Protein AF-A0A8T0B610-F1 (afdb_monomer_lite)

Organism: Silurus meridionalis (NCBI:txid175797)

Foldseek 3Di:
DQVLLCVVPVHGALQLVVLVVLVVVVVVVCVVVVVVVCVDCCNPPNDDDPVVVCCVPPVVVVVSCVSVVVCSVPPDHDDPVRSVVVVVVSVVVVVVVVVVVVVVVVVD

InterPro domains:
  IPR001171 Sterol biosynthesis ERG24/DHCR-like [PF01222] (1-106)

Secondary structure (DSSP, 8-state):
-HHHHHHHHSS--HHHHHHHHHHHHHHHHHHHTHHHHTTSHHHHTSPP-HHHHHIIIIIHHHHHTHHHHHHHHS-----HHHHHHHHHHHHHHHHHHHHHHHHHHHH-

Radius of gyration: 17.19 Å; chains: 1; bounding box: 43×24×45 Å

Structure (mmCIF, N/CA/C/O backbone):
data_AF-A0A8T0B610-F1
#
_entry.id   AF-A0A8T0B610-F1
#
loop_
_atom_site.group_PDB
_atom_site.id
_atom_site.type_symbol
_atom_site.label_atom_id
_atom_site.label_alt_id
_atom_site.label_comp_id
_atom_site.label_asym_id
_atom_site.label_entity_id
_atom_site.label_seq_id
_atom_site.pdbx_PDB_ins_code
_atom_site.Cartn_x
_atom_site.Cartn_y
_atom_site.Cartn_z
_atom_site.occupancy
_atom_site.B_iso_or_equiv
_atom_site.auth_seq_id
_atom_site.auth_comp_id
_atom_site.auth_asym_id
_atom_site.auth_atom_id
_atom_site.pdbx_PDB_model_num
ATOM 1 N N . MET A 1 1 ? 0.114 -9.815 -8.922 1.00 86.06 1 MET A N 1
ATOM 2 C CA . MET A 1 1 ? 0.696 -8.790 -9.821 1.00 86.06 1 MET A CA 1
ATOM 3 C C . MET A 1 1 ? 2.218 -8.860 -9.880 1.00 86.06 1 MET A C 1
ATOM 5 O O . MET A 1 1 ? 2.731 -8.993 -10.980 1.00 86.06 1 MET A O 1
ATOM 9 N N . LEU A 1 2 ? 2.934 -8.878 -8.747 1.00 87.06 2 LEU A N 1
ATOM 10 C CA . LEU A 1 2 ? 4.402 -9.016 -8.725 1.00 87.06 2 LEU A CA 1
ATOM 11 C C . LEU A 1 2 ? 4.905 -10.227 -9.528 1.00 87.06 2 LEU A C 1
ATOM 13 O O . LEU A 1 2 ? 5.706 -10.065 -10.439 1.00 87.06 2 LEU A O 1
ATOM 17 N N . LEU A 1 3 ? 4.372 -11.426 -9.264 1.00 88.56 3 LEU A N 1
ATOM 18 C CA . LEU A 1 3 ? 4.746 -12.635 -10.016 1.00 88.56 3 LEU A CA 1
ATOM 19 C C . LEU A 1 3 ? 4.509 -12.494 -11.526 1.00 88.56 3 LEU A C 1
ATOM 21 O O . LEU A 1 3 ? 5.300 -12.992 -12.319 1.00 88.56 3 LEU A O 1
ATOM 25 N N . LYS A 1 4 ? 3.450 -11.776 -11.923 1.00 87.75 4 LYS A N 1
ATOM 26 C CA . LYS A 1 4 ? 3.141 -11.552 -13.336 1.00 87.75 4 LYS A CA 1
ATOM 27 C C . LYS A 1 4 ? 4.162 -10.633 -14.002 1.00 87.75 4 LYS A C 1
ATOM 29 O O . LYS A 1 4 ? 4.525 -10.860 -15.149 1.00 87.75 4 LYS A O 1
ATOM 34 N N . GLU A 1 5 ? 4.640 -9.614 -13.293 1.00 87.06 5 GLU A N 1
ATOM 35 C CA . GLU A 1 5 ? 5.730 -8.771 -13.787 1.00 87.06 5 GLU A CA 1
ATOM 36 C C . GLU A 1 5 ? 7.025 -9.576 -13.957 1.00 87.06 5 GLU A C 1
ATOM 38 O O . GLU A 1 5 ? 7.677 -9.451 -14.991 1.00 87.06 5 GLU A O 1
ATOM 43 N N . VAL A 1 6 ? 7.354 -10.444 -12.993 1.00 89.38 6 VAL A N 1
ATOM 44 C CA . VAL A 1 6 ? 8.532 -11.324 -13.069 1.00 89.38 6 VAL A CA 1
ATOM 45 C C . VAL A 1 6 ? 8.439 -12.277 -14.259 1.00 89.38 6 VAL A C 1
ATOM 47 O O . VAL A 1 6 ? 9.412 -12.424 -14.987 1.00 89.38 6 VAL A O 1
ATOM 50 N N . GLU A 1 7 ? 7.275 -12.880 -14.504 1.00 89.56 7 GLU A N 1
ATOM 51 C CA . GLU A 1 7 ? 7.054 -13.747 -15.668 1.00 89.56 7 GLU A CA 1
ATOM 52 C C . GLU A 1 7 ? 7.281 -12.999 -16.995 1.00 89.56 7 GLU A C 1
ATOM 54 O O . GLU A 1 7 ? 7.891 -13.534 -17.915 1.00 89.56 7 GLU A O 1
ATOM 59 N N . LEU A 1 8 ? 6.823 -11.746 -17.092 1.00 88.44 8 LEU A N 1
ATOM 60 C CA . LEU A 1 8 ? 6.922 -10.948 -18.318 1.00 88.44 8 LEU A CA 1
ATOM 61 C C . LEU A 1 8 ? 8.313 -10.341 -18.551 1.00 88.44 8 LEU A C 1
ATOM 63 O O . LEU A 1 8 ? 8.658 -10.048 -19.694 1.00 88.44 8 LEU A O 1
ATOM 67 N N . ARG A 1 9 ? 9.080 -10.072 -17.488 1.00 84.56 9 ARG A N 1
ATOM 68 C CA . ARG A 1 9 ? 10.298 -9.238 -17.554 1.00 84.56 9 ARG A CA 1
ATOM 69 C C . ARG A 1 9 ? 11.541 -9.877 -16.938 1.00 84.56 9 ARG A C 1
ATOM 71 O O . ARG A 1 9 ? 12.613 -9.287 -16.996 1.00 84.56 9 ARG A O 1
ATOM 78 N N . GLY A 1 10 ? 11.422 -11.062 -16.346 1.00 85.50 10 GLY A N 1
ATOM 79 C CA . GLY A 1 10 ? 12.513 -11.802 -15.707 1.00 85.50 10 GLY A CA 1
ATOM 80 C C . GLY A 1 10 ? 12.902 -11.305 -14.309 1.00 85.50 10 GLY A C 1
ATOM 81 O O . GLY A 1 10 ? 13.475 -12.067 -13.536 1.00 85.50 10 GLY A O 1
ATOM 82 N N . SER A 1 11 ? 12.572 -10.063 -13.943 1.00 83.62 11 SER A N 1
ATOM 83 C CA . SER A 1 11 ? 12.818 -9.510 -12.606 1.00 83.62 11 SER A CA 1
ATOM 84 C C . SER A 1 11 ? 11.743 -8.490 -12.198 1.00 83.62 11 SER A C 1
ATOM 86 O O . SER A 1 11 ? 11.135 -7.856 -13.065 1.00 83.62 11 SER A O 1
ATOM 88 N N . PRO A 1 12 ? 11.463 -8.337 -10.887 1.00 84.44 12 PRO A N 1
ATOM 89 C CA . PRO A 1 12 ? 10.503 -7.348 -10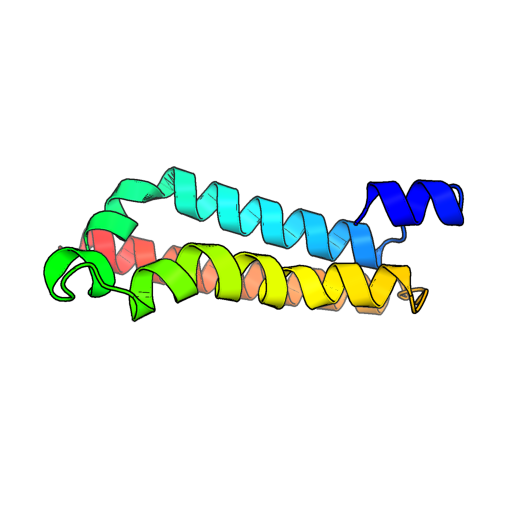.408 1.00 84.44 12 PRO A CA 1
ATOM 90 C C . PRO A 1 12 ? 11.116 -5.943 -10.433 1.00 84.44 12 PRO A C 1
ATOM 92 O O . PRO A 1 12 ? 12.289 -5.759 -10.094 1.00 84.44 12 PRO A O 1
ATOM 95 N N . SER A 1 13 ? 10.321 -4.931 -10.787 1.00 88.44 13 SER A N 1
ATOM 96 C CA . SER A 1 13 ? 10.786 -3.542 -10.736 1.00 88.44 13 SER A CA 1
ATOM 97 C C . SER A 1 13 ? 10.867 -3.030 -9.293 1.00 88.44 13 SER A C 1
ATOM 99 O O . SER A 1 13 ? 10.102 -3.442 -8.418 1.00 88.44 13 SER A O 1
ATOM 101 N N . VAL A 1 14 ? 11.766 -2.071 -9.035 1.00 88.38 14 VAL A N 1
ATOM 102 C CA . VAL A 1 14 ? 11.874 -1.405 -7.719 1.00 88.38 14 VAL A CA 1
ATOM 103 C C . VAL A 1 14 ? 10.532 -0.784 -7.312 1.00 88.38 14 VAL A C 1
ATOM 105 O O . VAL A 1 14 ? 10.123 -0.891 -6.161 1.00 88.38 14 VAL A 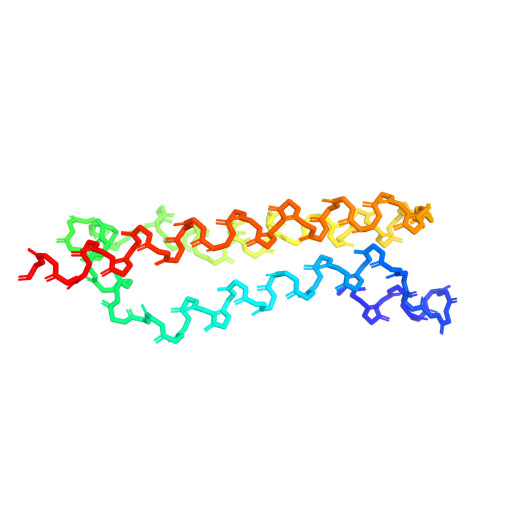O 1
ATOM 108 N N . SER A 1 15 ? 9.807 -0.204 -8.272 1.00 89.50 15 SER A N 1
ATOM 109 C CA . SER A 1 15 ? 8.462 0.351 -8.084 1.00 89.50 15 SER A CA 1
ATOM 110 C C . SER A 1 15 ? 7.472 -0.696 -7.571 1.00 89.50 15 SER A C 1
ATOM 112 O O . SER A 1 15 ? 6.744 -0.442 -6.613 1.00 89.50 15 SER A O 1
ATOM 114 N N . MET A 1 16 ? 7.467 -1.888 -8.175 1.00 91.00 16 MET A N 1
ATOM 115 C CA . MET A 1 16 ? 6.597 -2.988 -7.762 1.00 91.00 16 MET A CA 1
ATOM 116 C C . MET A 1 16 ? 6.947 -3.484 -6.363 1.00 91.00 16 MET A C 1
ATOM 118 O O . MET A 1 16 ? 6.047 -3.713 -5.555 1.00 91.00 16 MET A O 1
ATOM 122 N N . LEU A 1 17 ? 8.240 -3.619 -6.058 1.00 91.00 17 LEU A N 1
ATOM 123 C CA . LEU A 1 17 ? 8.693 -4.026 -4.730 1.00 91.00 17 LEU A CA 1
ATOM 124 C C . LEU A 1 17 ? 8.242 -3.031 -3.658 1.00 91.00 17 LEU A C 1
ATOM 126 O O . LEU A 1 17 ? 7.704 -3.461 -2.644 1.00 91.00 17 LEU A O 1
ATOM 130 N N . LEU A 1 18 ? 8.379 -1.724 -3.902 1.00 91.38 18 LEU A N 1
ATOM 131 C CA . LEU A 1 18 ? 7.929 -0.690 -2.965 1.00 91.38 18 LEU A CA 1
ATOM 132 C C . LEU A 1 18 ? 6.415 -0.747 -2.724 1.00 91.38 18 LEU A C 1
ATOM 134 O O . LEU A 1 18 ? 5.989 -0.761 -1.573 1.00 91.38 18 LEU A O 1
ATOM 138 N N . VAL A 1 19 ? 5.601 -0.838 -3.784 1.00 92.38 19 VAL A N 1
ATOM 139 C CA . VAL A 1 19 ? 4.134 -0.918 -3.649 1.00 92.38 19 VAL A CA 1
ATOM 140 C C . VAL A 1 19 ? 3.723 -2.137 -2.823 1.00 92.38 19 VAL A C 1
ATOM 142 O O . VAL A 1 19 ? 2.971 -1.994 -1.862 1.00 92.38 19 VAL A O 1
ATOM 145 N N . ASN A 1 20 ? 4.246 -3.323 -3.153 1.00 92.31 20 ASN A N 1
ATOM 146 C CA . ASN A 1 20 ? 3.891 -4.549 -2.433 1.00 92.31 20 ASN A CA 1
ATOM 147 C C . ASN A 1 20 ? 4.409 -4.519 -0.987 1.00 92.31 20 ASN A C 1
ATOM 149 O O . ASN A 1 20 ? 3.696 -4.948 -0.086 1.00 92.31 20 ASN A O 1
ATOM 153 N N . ALA A 1 21 ? 5.612 -3.985 -0.744 1.00 93.19 21 ALA A N 1
ATOM 154 C CA . ALA A 1 21 ? 6.174 -3.876 0.599 1.00 93.19 21 ALA A CA 1
ATOM 155 C C . ALA A 1 21 ? 5.361 -2.928 1.492 1.00 93.19 21 ALA A C 1
ATOM 157 O O . ALA A 1 21 ? 5.051 -3.287 2.625 1.00 93.19 21 ALA A O 1
ATOM 158 N N . PHE A 1 22 ? 4.966 -1.752 0.992 1.00 93.75 22 PHE A N 1
ATOM 159 C CA . PHE A 1 22 ? 4.151 -0.812 1.769 1.00 93.75 22 PHE A CA 1
ATOM 160 C C . PHE A 1 22 ? 2.748 -1.346 2.040 1.00 93.75 22 PHE A C 1
ATOM 162 O O . PHE A 1 22 ? 2.246 -1.196 3.150 1.00 93.75 22 PHE A O 1
ATOM 169 N N . GLN A 1 23 ? 2.125 -2.002 1.057 1.00 93.12 23 GLN A N 1
ATOM 170 C CA . GLN A 1 23 ? 0.820 -2.636 1.248 1.00 93.12 23 GLN A CA 1
ATOM 171 C C . GLN A 1 23 ? 0.898 -3.781 2.263 1.00 93.12 23 GLN A C 1
ATOM 173 O O . GLN A 1 23 ? 0.040 -3.876 3.135 1.00 93.12 23 GLN A O 1
ATOM 178 N N . LEU A 1 24 ? 1.947 -4.608 2.207 1.00 92.88 24 LEU A N 1
ATOM 179 C CA . LEU A 1 24 ? 2.154 -5.688 3.170 1.00 92.88 24 LEU A CA 1
ATOM 180 C C . LEU A 1 24 ? 2.410 -5.149 4.579 1.00 92.88 24 LEU A C 1
ATOM 182 O O . LEU A 1 24 ? 1.837 -5.670 5.533 1.00 92.88 24 LEU A O 1
ATOM 186 N N . LEU A 1 25 ? 3.221 -4.097 4.713 1.00 92.19 25 LEU A N 1
ATOM 187 C CA . LEU A 1 25 ? 3.455 -3.429 5.993 1.00 92.19 25 LEU A CA 1
ATOM 188 C C . LEU A 1 25 ? 2.148 -2.879 6.568 1.00 92.19 25 LEU A C 1
ATOM 190 O O . LEU A 1 25 ? 1.866 -3.100 7.740 1.00 92.19 25 LEU A O 1
ATOM 194 N N . TYR A 1 26 ? 1.331 -2.229 5.738 1.00 88.69 26 TYR A N 1
ATOM 195 C CA . TYR A 1 26 ? 0.041 -1.685 6.151 1.00 88.69 26 TYR A CA 1
ATOM 196 C C . TYR A 1 26 ? -0.933 -2.776 6.618 1.00 88.69 26 TYR A C 1
ATOM 198 O O . TYR A 1 26 ? -1.514 -2.661 7.692 1.00 88.69 26 TYR A O 1
ATOM 206 N N . VAL A 1 27 ? -1.072 -3.867 5.856 1.00 91.38 27 VAL A N 1
ATOM 207 C CA . VAL A 1 27 ? -1.930 -5.004 6.237 1.00 91.38 27 VAL A CA 1
ATOM 208 C C . VAL A 1 27 ? -1.417 -5.678 7.510 1.00 91.38 27 VAL A C 1
ATOM 210 O O . VAL A 1 27 ? -2.204 -6.010 8.389 1.00 91.38 27 VAL A O 1
ATOM 213 N N . THR A 1 28 ? -0.100 -5.848 7.640 1.00 91.44 28 THR A N 1
ATOM 214 C CA . THR A 1 28 ? 0.503 -6.449 8.838 1.00 91.44 28 THR A CA 1
ATOM 215 C C . THR A 1 28 ? 0.269 -5.574 10.069 1.00 91.44 28 THR A C 1
ATOM 217 O O . THR A 1 28 ? -0.092 -6.103 11.115 1.00 91.44 28 THR A O 1
ATOM 220 N N . ASP A 1 29 ? 0.420 -4.249 9.957 1.00 89.06 29 ASP A N 1
ATOM 221 C CA . ASP A 1 29 ? 0.123 -3.324 11.058 1.00 89.06 29 ASP A CA 1
ATOM 222 C C . ASP A 1 29 ? -1.365 -3.348 11.433 1.00 89.06 29 ASP A C 1
ATOM 224 O O . ASP A 1 29 ? -1.694 -3.364 12.619 1.00 89.06 29 ASP A O 1
ATOM 228 N N . ALA A 1 30 ? -2.262 -3.414 10.445 1.00 86.50 30 ALA A N 1
ATOM 229 C CA . ALA A 1 30 ? -3.697 -3.527 10.687 1.00 86.50 30 ALA A CA 1
ATOM 230 C C . ALA A 1 30 ? -4.047 -4.814 11.453 1.00 86.50 30 ALA A C 1
ATOM 232 O O . ALA A 1 30 ? -4.774 -4.749 12.439 1.00 86.50 30 ALA A O 1
ATOM 233 N N . LEU A 1 31 ? -3.475 -5.959 11.062 1.00 88.25 31 LEU A N 1
ATOM 234 C CA . LEU A 1 31 ? -3.680 -7.238 11.754 1.00 88.25 31 LEU A CA 1
ATOM 235 C C . LEU A 1 31 ? -3.054 -7.256 13.152 1.00 88.25 31 LEU A C 1
ATOM 237 O O . LEU A 1 31 ? -3.644 -7.782 14.087 1.00 88.25 31 LEU A O 1
ATOM 241 N N . TRP A 1 32 ? -1.881 -6.645 13.331 1.00 87.81 32 TRP A N 1
ATOM 242 C CA . TRP A 1 32 ? -1.260 -6.531 14.655 1.00 87.81 32 TRP A CA 1
ATOM 243 C C . TRP A 1 32 ? -2.111 -5.700 15.626 1.00 87.81 32 TRP A C 1
ATOM 245 O O . TRP A 1 32 ? -1.987 -5.828 16.839 1.00 87.81 32 TRP A O 1
ATOM 255 N N . ASN A 1 33 ? -2.976 -4.837 15.093 1.00 85.38 33 ASN A N 1
ATOM 256 C CA . ASN A 1 33 ? -3.826 -3.929 15.856 1.00 85.38 33 ASN A CA 1
ATOM 257 C C . ASN A 1 33 ? -5.298 -4.156 15.560 1.00 85.38 33 ASN A C 1
ATOM 259 O O . ASN A 1 33 ? -6.089 -3.213 15.549 1.00 85.38 33 ASN A O 1
ATOM 263 N N . GLU A 1 34 ? -5.648 -5.420 15.341 1.00 84.69 34 GLU A N 1
ATOM 264 C CA . GLU A 1 34 ? -7.004 -5.858 15.043 1.00 84.69 34 GLU A CA 1
ATOM 265 C C . GLU A 1 34 ? -8.003 -5.393 16.113 1.00 84.69 34 GLU A C 1
ATOM 267 O O . GLU A 1 34 ? -9.110 -4.976 15.784 1.00 84.69 34 GLU A O 1
ATOM 272 N N . GLU A 1 35 ? -7.593 -5.334 17.384 1.00 80.69 35 GLU A N 1
ATOM 273 C CA . GLU A 1 35 ? -8.427 -4.812 18.476 1.00 80.69 35 GLU A CA 1
ATOM 274 C C . GLU A 1 35 ? -8.908 -3.375 18.224 1.00 80.69 35 GLU A C 1
ATOM 276 O O . GLU A 1 35 ? -10.045 -3.032 18.541 1.00 80.69 35 GLU A O 1
ATOM 281 N N . ALA A 1 36 ? -8.079 -2.534 17.597 1.00 78.00 36 ALA A N 1
ATOM 282 C CA . ALA A 1 36 ? -8.475 -1.174 17.247 1.00 78.00 36 ALA A CA 1
ATOM 283 C C . ALA A 1 36 ? -9.514 -1.155 16.112 1.00 78.00 36 ALA A C 1
ATOM 285 O O . ALA A 1 36 ? -10.346 -0.247 16.071 1.00 78.00 36 ALA A O 1
ATOM 286 N N . VAL A 1 37 ? -9.507 -2.156 15.224 1.00 78.00 37 VAL A N 1
ATOM 287 C CA . VAL A 1 37 ? -10.509 -2.300 14.156 1.00 78.00 37 VAL A CA 1
ATOM 288 C C . VAL A 1 37 ? -11.889 -2.574 14.748 1.00 78.00 37 VAL A C 1
ATOM 290 O O . VAL A 1 37 ? -12.859 -2.004 14.279 1.00 78.00 37 VAL A O 1
ATOM 293 N N . LEU A 1 38 ? -11.992 -3.337 15.840 1.00 76.88 38 LEU A N 1
ATOM 294 C CA . LEU A 1 38 ? -13.275 -3.613 16.508 1.00 76.88 38 LEU A CA 1
ATOM 295 C C . LEU A 1 38 ? -13.959 -2.361 17.082 1.00 76.88 38 LEU A C 1
ATOM 297 O O . LEU A 1 38 ? -15.158 -2.382 17.349 1.00 76.88 38 LEU A O 1
ATOM 301 N N . SER A 1 39 ? -13.208 -1.271 17.259 1.00 76.44 39 SER A N 1
ATOM 302 C CA . SER A 1 39 ? -13.729 0.020 17.722 1.00 76.44 39 SER A CA 1
ATOM 303 C C . SER A 1 39 ? -14.158 0.966 16.592 1.00 76.44 39 SER A C 1
ATOM 305 O O . SER A 1 39 ? -14.530 2.111 16.860 1.00 76.44 39 SER A O 1
ATOM 307 N N . THR A 1 40 ? -14.078 0.539 15.327 1.00 79.88 40 THR A N 1
ATOM 308 C CA . THR A 1 40 ? -14.447 1.391 14.190 1.00 79.88 40 THR A CA 1
ATOM 309 C C . THR A 1 40 ? -15.957 1.585 14.093 1.00 79.88 40 THR A C 1
ATOM 311 O O . THR A 1 40 ? -16.755 0.756 14.536 1.00 79.88 40 THR A O 1
ATOM 314 N N . MET A 1 41 ? -16.351 2.710 13.487 1.00 78.44 41 MET A N 1
ATOM 315 C CA . MET A 1 41 ? -17.756 3.050 13.241 1.00 78.44 41 MET A CA 1
ATOM 316 C C . MET A 1 41 ? -18.483 1.917 12.499 1.00 78.44 41 MET A C 1
ATOM 318 O O . MET A 1 41 ? -19.592 1.554 12.886 1.00 78.44 41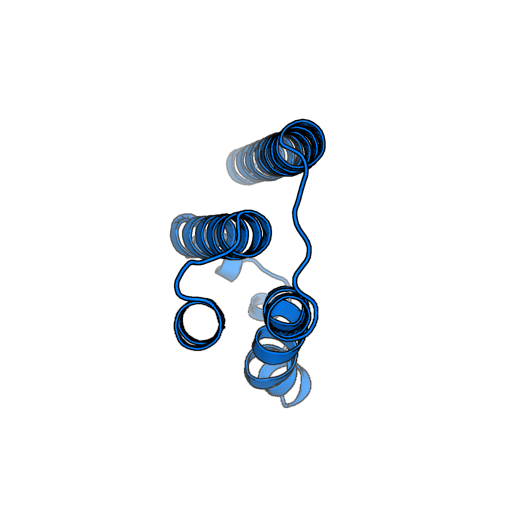 MET A O 1
ATOM 322 N N . ASP A 1 42 ? -17.798 1.310 11.529 1.00 77.25 42 ASP A N 1
ATOM 323 C CA . ASP A 1 42 ? -18.290 0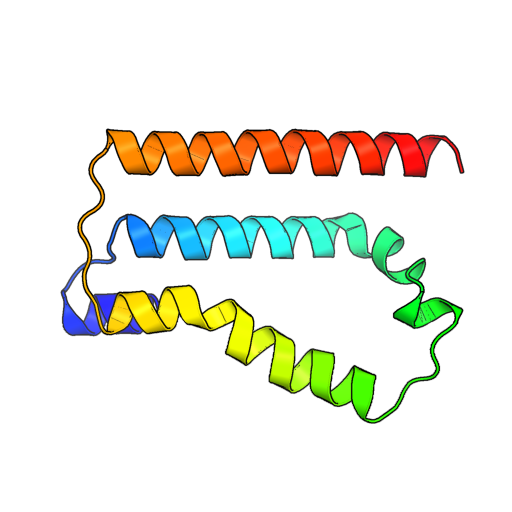.222 10.684 1.00 77.25 42 ASP A CA 1
ATOM 324 C C . ASP A 1 42 ? -18.743 -1.013 11.486 1.00 77.25 42 ASP A C 1
ATOM 326 O O . ASP A 1 42 ? -19.624 -1.743 11.044 1.00 77.25 42 ASP A O 1
ATOM 330 N N . ILE A 1 43 ? -18.149 -1.260 12.662 1.00 76.44 43 ILE A N 1
ATOM 331 C CA . ILE A 1 43 ? -18.481 -2.405 13.528 1.00 76.44 43 ILE A CA 1
ATOM 332 C C . ILE A 1 43 ? -19.436 -2.000 14.655 1.00 76.44 43 ILE A C 1
ATOM 334 O O . ILE A 1 43 ? -20.332 -2.761 15.019 1.00 76.44 43 ILE A O 1
ATOM 338 N N . VAL A 1 44 ? -19.242 -0.814 15.236 1.00 79.69 44 VAL A N 1
ATOM 339 C CA . VAL A 1 44 ? -19.974 -0.384 16.439 1.00 79.69 44 VAL A CA 1
ATOM 340 C C . VAL A 1 44 ? -21.341 0.221 16.106 1.00 79.69 44 VAL A C 1
ATOM 342 O O . VAL A 1 44 ? -22.281 0.096 16.896 1.00 79.69 44 VAL A O 1
ATOM 345 N N . HIS A 1 45 ? -21.466 0.893 14.963 1.00 77.19 45 HIS A N 1
ATOM 346 C CA . HIS A 1 45 ? -22.649 1.684 14.616 1.00 77.19 45 HIS A CA 1
ATOM 347 C C . HIS A 1 45 ? -23.295 1.270 13.298 1.00 77.19 45 HIS A C 1
ATOM 349 O O . HIS A 1 45 ? -24.527 1.299 13.209 1.00 77.19 45 HIS A O 1
ATOM 355 N N . ASP A 1 46 ? -22.505 0.857 12.308 1.00 76.31 46 ASP A N 1
ATOM 356 C CA . ASP A 1 46 ? -23.050 0.486 11.008 1.00 76.31 46 ASP A CA 1
ATOM 357 C C . ASP A 1 46 ? -23.497 -0.982 11.009 1.00 76.31 46 ASP A C 1
ATOM 359 O O . ASP A 1 46 ? -22.759 -1.910 11.331 1.00 76.31 46 ASP A O 1
ATOM 363 N N . GLY A 1 47 ? -24.762 -1.216 10.662 1.00 77.19 47 GLY A N 1
ATOM 364 C CA . GLY A 1 47 ? -25.268 -2.572 10.472 1.00 77.19 47 GLY A CA 1
ATOM 365 C C . GLY A 1 47 ? -24.663 -3.211 9.220 1.00 77.19 47 GLY A C 1
ATOM 366 O O . GLY A 1 47 ? -24.569 -2.569 8.172 1.00 77.19 47 GLY A O 1
ATOM 367 N N . PHE A 1 48 ? -24.318 -4.501 9.292 1.00 82.00 48 PHE A N 1
ATOM 368 C CA . PHE A 1 48 ? -23.817 -5.229 8.126 1.00 82.00 48 PHE A CA 1
ATOM 369 C C . PHE A 1 48 ? -24.859 -5.258 6.997 1.00 82.00 48 PHE A C 1
ATOM 371 O O . PHE A 1 48 ? -26.008 -5.663 7.190 1.00 82.00 48 PHE A O 1
ATOM 378 N N . GLY A 1 49 ? -24.450 -4.850 5.798 1.00 86.81 49 GLY A N 1
ATOM 379 C CA . GLY A 1 49 ? -25.322 -4.759 4.633 1.00 86.81 49 GLY A CA 1
ATOM 380 C C . GLY A 1 49 ? -24.542 -4.799 3.324 1.00 86.81 49 GLY A C 1
ATOM 381 O O . GLY A 1 49 ? -23.322 -4.950 3.309 1.00 86.81 49 GLY A O 1
ATOM 382 N N . PHE A 1 50 ? -25.249 -4.644 2.203 1.00 87.75 50 PHE A N 1
ATOM 383 C CA . PHE A 1 50 ? -24.646 -4.743 0.869 1.00 87.75 50 PHE A CA 1
ATOM 384 C C . PHE A 1 50 ? -23.509 -3.736 0.642 1.00 87.75 50 PHE A C 1
ATOM 386 O O . PHE A 1 50 ? -22.525 -4.075 -0.004 1.00 87.75 50 PHE A O 1
ATOM 393 N N . MET A 1 51 ? -23.621 -2.522 1.192 1.00 89.88 51 MET A N 1
ATOM 394 C CA . MET A 1 51 ? -22.586 -1.495 1.060 1.00 89.88 51 MET A CA 1
ATOM 395 C C . MET A 1 51 ? -21.260 -1.934 1.692 1.00 89.88 51 MET A C 1
ATOM 397 O O . MET A 1 51 ? -20.238 -1.881 1.013 1.00 89.88 51 MET A O 1
ATOM 401 N N . LEU A 1 52 ? -21.286 -2.410 2.943 1.00 87.00 52 LEU A N 1
ATOM 402 C CA . LEU A 1 52 ? -20.087 -2.903 3.629 1.00 87.00 52 LEU A CA 1
ATOM 403 C C . LEU A 1 52 ? -19.550 -4.167 2.947 1.00 87.00 52 LEU A C 1
ATOM 405 O O . LEU A 1 52 ? -18.388 -4.210 2.565 1.00 87.00 52 LEU A O 1
ATOM 409 N N . ALA A 1 53 ? -20.419 -5.136 2.639 1.00 89.44 53 ALA A N 1
ATOM 410 C CA . ALA A 1 53 ? -20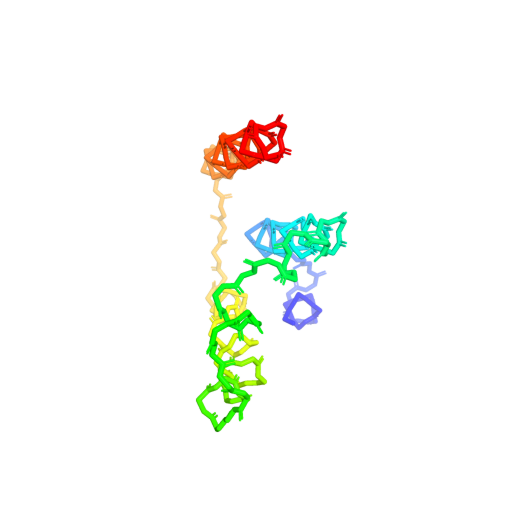.009 -6.367 1.960 1.00 89.44 53 ALA A CA 1
ATOM 411 C C . ALA A 1 53 ? -19.352 -6.113 0.587 1.00 89.44 53 ALA A C 1
ATOM 413 O O . ALA A 1 53 ? -18.358 -6.749 0.238 1.00 89.44 53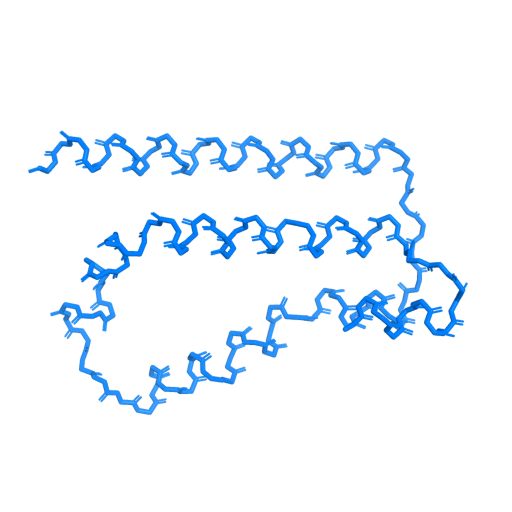 ALA A O 1
ATOM 414 N N . PHE A 1 54 ? -19.894 -5.186 -0.210 1.00 92.12 54 PHE A N 1
ATOM 415 C CA . PHE A 1 54 ? -19.307 -4.800 -1.493 1.00 92.12 54 PHE A CA 1
ATOM 416 C C . PHE A 1 54 ? -18.009 -4.006 -1.309 1.00 92.12 54 PHE A C 1
ATOM 418 O O . PHE A 1 54 ? -17.047 -4.224 -2.050 1.00 92.12 54 PHE A O 1
ATOM 425 N N . GLY A 1 55 ? -17.978 -3.109 -0.320 1.00 90.88 55 GLY A N 1
ATOM 426 C CA . GLY A 1 55 ? -16.789 -2.365 0.083 1.00 90.88 55 GLY A CA 1
ATOM 427 C C . GLY A 1 55 ? -15.614 -3.301 0.364 1.00 90.88 55 GLY A C 1
ATOM 428 O O . GLY A 1 55 ? -14.573 -3.213 -0.289 1.00 90.88 55 GLY A O 1
ATOM 429 N N . ASP A 1 56 ? -15.831 -4.265 1.251 1.00 87.88 56 ASP A N 1
ATOM 430 C CA . ASP A 1 56 ? -14.794 -5.177 1.727 1.00 87.88 56 ASP A CA 1
ATOM 431 C C . ASP A 1 56 ? -14.335 -6.162 0.645 1.00 87.88 56 ASP A C 1
ATOM 433 O O . ASP A 1 56 ? -13.136 -6.369 0.447 1.00 87.88 56 ASP A O 1
ATOM 437 N N . LEU A 1 57 ? -15.277 -6.772 -0.084 1.00 90.00 57 LEU A N 1
ATOM 438 C CA . LEU A 1 57 ? -14.969 -7.885 -0.991 1.00 90.00 57 LEU A CA 1
ATOM 439 C C . LEU A 1 57 ? -14.609 -7.454 -2.414 1.00 90.00 57 LEU A C 1
ATOM 441 O O . LEU A 1 57 ? -13.919 -8.192 -3.118 1.00 90.00 57 LEU A O 1
ATOM 445 N N . VAL A 1 58 ? -15.099 -6.300 -2.871 1.00 91.00 58 VAL A N 1
ATOM 446 C CA . VAL A 1 58 ? -14.942 -5.865 -4.267 1.00 91.00 58 VAL A CA 1
ATOM 447 C C . VAL A 1 58 ? -14.218 -4.534 -4.347 1.00 91.00 58 VAL A C 1
ATOM 449 O O . VAL A 1 58 ? -13.268 -4.390 -5.109 1.00 91.00 58 VAL A O 1
ATOM 452 N N . TRP A 1 59 ? -14.621 -3.538 -3.570 1.00 90.81 59 TRP A N 1
ATOM 453 C CA . TRP A 1 59 ? -14.002 -2.228 -3.708 1.00 90.81 59 TRP A CA 1
ATOM 454 C C . TRP A 1 59 ? -12.535 -2.249 -3.267 1.00 90.81 59 TRP A C 1
ATOM 456 O O . TRP A 1 59 ? -11.654 -1.925 -4.066 1.00 90.81 59 TRP A O 1
ATOM 466 N N . VAL A 1 60 ? -12.250 -2.683 -2.038 1.00 91.00 60 VAL A N 1
ATOM 467 C CA . VAL A 1 60 ? -10.893 -2.679 -1.470 1.00 91.00 60 VAL A CA 1
ATOM 468 C C . VAL A 1 60 ? -9.898 -3.488 -2.317 1.00 91.00 60 VAL A C 1
ATOM 470 O O . VAL A 1 60 ? -8.926 -2.897 -2.797 1.00 91.00 60 VAL A O 1
ATOM 473 N N . PRO A 1 61 ? -10.101 -4.792 -2.597 1.00 88.62 61 PRO A N 1
ATOM 474 C CA . PRO A 1 61 ? -9.084 -5.586 -3.286 1.00 88.62 61 PRO A CA 1
ATOM 475 C C . PRO A 1 61 ? -8.841 -5.142 -4.734 1.00 88.62 61 PRO A C 1
ATOM 477 O O . PRO A 1 61 ? -7.703 -5.192 -5.208 1.00 88.62 61 PRO A O 1
ATOM 480 N N . PHE A 1 62 ? -9.870 -4.681 -5.451 1.00 89.44 62 PHE A N 1
ATOM 481 C CA . PHE A 1 62 ? -9.729 -4.330 -6.867 1.00 89.44 62 PHE A CA 1
ATOM 482 C C . PHE A 1 62 ? -9.256 -2.893 -7.085 1.00 89.44 62 PHE A C 1
ATOM 484 O O . PHE A 1 62 ? -8.545 -2.641 -8.055 1.00 89.44 62 PHE A O 1
ATOM 491 N N . THR A 1 63 ? -9.580 -1.958 -6.188 1.00 92.00 63 THR A N 1
ATOM 492 C CA . THR A 1 63 ? -9.089 -0.576 -6.305 1.00 92.00 63 THR A CA 1
ATOM 493 C C . THR A 1 63 ? -7.687 -0.420 -5.721 1.00 92.00 63 THR A C 1
ATOM 495 O O . THR A 1 63 ? -6.841 0.234 -6.330 1.00 92.00 63 THR A O 1
ATOM 498 N N . TYR A 1 64 ? -7.378 -1.074 -4.595 1.00 89.62 64 TYR A N 1
ATOM 499 C CA . TYR A 1 64 ? -6.069 -0.927 -3.942 1.00 89.62 64 TYR A CA 1
ATOM 500 C C . TYR A 1 64 ? -4.970 -1.735 -4.644 1.00 89.62 64 TYR A C 1
ATOM 502 O O . TYR A 1 64 ? -3.788 -1.533 -4.382 1.00 89.62 64 TYR A O 1
ATOM 510 N N . SER A 1 65 ? -5.324 -2.635 -5.564 1.00 90.06 65 SER A N 1
ATOM 511 C CA . SER A 1 65 ? -4.360 -3.335 -6.420 1.00 90.06 65 SER A CA 1
ATOM 512 C C . SER A 1 65 ? -4.068 -2.608 -7.740 1.00 90.06 65 SER A C 1
ATOM 514 O O . SER A 1 65 ? -3.194 -3.053 -8.494 1.00 90.06 65 SER A O 1
ATOM 516 N N . LEU A 1 66 ? -4.728 -1.474 -8.021 1.00 91.19 66 LEU A N 1
ATOM 517 C CA . LEU A 1 66 ? -4.579 -0.740 -9.283 1.00 91.19 66 LEU A CA 1
ATOM 518 C C . LEU A 1 66 ? -3.149 -0.267 -9.535 1.00 91.19 66 LEU A C 1
ATOM 520 O O . LEU A 1 66 ? -2.691 -0.330 -10.670 1.00 91.19 66 LEU A O 1
ATOM 524 N N . GLN A 1 67 ? -2.416 0.166 -8.508 1.00 90.25 67 GLN A N 1
ATOM 525 C CA . GLN A 1 67 ? -1.033 0.631 -8.659 1.00 90.25 67 GLN A CA 1
ATOM 526 C C . GLN A 1 67 ? -0.140 -0.510 -9.161 1.00 90.25 67 GLN A C 1
ATOM 528 O O . GLN A 1 67 ? 0.631 -0.338 -10.105 1.00 90.25 67 GLN A O 1
ATOM 533 N N . ALA A 1 68 ? -0.293 -1.704 -8.581 1.00 88.94 68 ALA A N 1
ATOM 534 C CA . ALA A 1 68 ? 0.429 -2.892 -9.017 1.00 88.94 68 ALA A CA 1
ATOM 535 C C . ALA A 1 68 ? -0.019 -3.338 -10.420 1.00 88.94 68 ALA A C 1
ATOM 537 O O . ALA A 1 68 ? 0.820 -3.665 -11.255 1.00 88.94 68 ALA A O 1
ATOM 538 N N . ALA A 1 69 ? -1.322 -3.308 -10.719 1.00 89.69 69 ALA A N 1
ATOM 539 C CA . ALA A 1 69 ? -1.845 -3.631 -12.050 1.00 89.69 69 ALA A CA 1
ATOM 540 C C . ALA A 1 69 ? -1.322 -2.667 -13.134 1.00 89.69 69 ALA A C 1
ATOM 542 O O . ALA A 1 69 ? -0.925 -3.088 -14.224 1.00 89.69 69 ALA A O 1
ATOM 543 N N . PHE A 1 70 ? -1.267 -1.374 -12.814 1.00 90.12 70 PHE A N 1
ATOM 544 C CA . PHE A 1 70 ? -0.753 -0.335 -13.694 1.00 90.12 70 PHE A CA 1
ATOM 545 C C . PHE A 1 70 ? 0.729 -0.553 -14.002 1.00 90.12 70 PHE A C 1
ATOM 547 O O . PHE A 1 70 ? 1.103 -0.530 -15.173 1.00 90.12 70 PHE A O 1
ATOM 554 N N . LEU A 1 71 ? 1.549 -0.852 -12.988 1.00 88.62 71 LEU A N 1
ATOM 555 C CA . LEU A 1 71 ? 2.982 -1.128 -13.149 1.00 88.62 71 LEU A CA 1
ATOM 556 C C . LEU A 1 71 ? 3.265 -2.390 -13.979 1.00 88.62 71 LEU A C 1
ATOM 558 O O . LEU A 1 71 ? 4.252 -2.437 -14.713 1.00 88.62 71 LEU A O 1
ATOM 562 N N . VAL A 1 72 ? 2.386 -3.401 -13.935 1.00 87.88 72 VAL A N 1
ATOM 563 C CA . VAL A 1 72 ? 2.500 -4.560 -14.839 1.00 87.88 72 VAL A CA 1
ATOM 564 C C . VAL A 1 72 ? 2.385 -4.114 -16.300 1.00 87.88 72 VAL A C 1
ATOM 566 O O . VAL A 1 72 ? 3.163 -4.581 -17.129 1.00 87.88 72 VAL A O 1
ATOM 569 N N . SER A 1 73 ? 1.484 -3.187 -16.623 1.00 86.38 73 SER A N 1
ATOM 570 C CA . SER A 1 73 ? 1.265 -2.729 -18.006 1.00 86.38 73 SER A CA 1
ATOM 571 C C . SER A 1 73 ? 2.227 -1.614 -18.437 1.00 86.38 73 SER A C 1
ATOM 573 O O . SER A 1 73 ? 2.627 -1.566 -19.596 1.00 86.38 73 SER A O 1
ATOM 575 N N . HIS A 1 74 ? 2.645 -0.758 -17.503 1.00 86.31 74 HIS A N 1
ATOM 576 C CA . HIS A 1 74 ? 3.490 0.412 -17.741 1.00 86.31 74 HIS A CA 1
ATOM 577 C C . HIS A 1 74 ? 4.796 0.290 -16.945 1.00 86.31 74 HIS A C 1
ATOM 579 O O . HIS A 1 74 ? 4.877 0.769 -15.809 1.00 86.31 74 HIS A O 1
ATOM 585 N N . PRO A 1 75 ? 5.830 -0.357 -17.513 1.00 77.56 75 PRO A N 1
ATOM 586 C CA . PRO A 1 75 ? 7.109 -0.492 -16.838 1.00 77.56 75 PRO A CA 1
ATOM 587 C C . PRO A 1 75 ? 7.751 0.885 -16.675 1.00 77.56 75 PRO A C 1
ATOM 589 O O . PRO A 1 75 ? 8.062 1.560 -17.654 1.00 77.56 75 PRO A O 1
ATOM 592 N N . HIS A 1 76 ? 7.959 1.290 -15.425 1.00 79.94 76 HIS A N 1
ATOM 593 C CA . HIS A 1 76 ? 8.586 2.560 -15.086 1.00 79.94 76 HIS A CA 1
ATOM 594 C C . HIS A 1 76 ? 9.804 2.327 -14.194 1.00 79.94 76 HIS A C 1
ATOM 596 O O . HIS A 1 76 ? 9.693 1.809 -13.077 1.00 79.94 76 HIS A O 1
ATOM 602 N N . THR A 1 77 ? 10.972 2.746 -14.673 1.00 81.69 77 THR A N 1
ATOM 603 C CA . THR A 1 77 ? 12.221 2.716 -13.911 1.00 81.69 77 THR A CA 1
ATOM 604 C C . THR A 1 77 ? 12.285 3.920 -12.977 1.00 81.69 77 THR A C 1
ATOM 606 O O . THR A 1 77 ? 12.423 5.058 -13.425 1.00 81.69 77 THR A O 1
ATOM 609 N N . LEU A 1 78 ? 12.185 3.683 -11.669 1.00 85.81 78 LEU A N 1
ATOM 610 C CA . LEU A 1 78 ? 12.416 4.720 -10.664 1.00 85.81 78 LEU A CA 1
ATOM 611 C C . LEU A 1 78 ? 13.910 5.014 -10.536 1.00 85.81 78 LEU A C 1
ATOM 613 O O . LEU A 1 78 ? 14.725 4.100 -10.403 1.00 85.81 78 LEU A O 1
ATOM 617 N N . THR A 1 79 ? 14.265 6.297 -10.514 1.00 90.44 79 THR A N 1
ATOM 618 C CA . THR A 1 79 ? 15.603 6.710 -10.089 1.00 90.44 79 THR A CA 1
ATOM 619 C C . THR A 1 79 ? 15.774 6.426 -8.590 1.00 90.44 79 THR A C 1
ATOM 621 O O . THR A 1 79 ? 14.797 6.514 -7.837 1.00 90.44 79 THR A O 1
ATOM 624 N N . PRO A 1 80 ? 16.998 6.129 -8.114 1.00 88.25 80 PRO A N 1
ATOM 625 C CA . PRO A 1 80 ? 17.247 5.881 -6.692 1.00 88.25 80 PRO A CA 1
ATOM 626 C C . PRO A 1 80 ? 16.794 7.035 -5.790 1.00 88.25 80 PRO A C 1
ATOM 628 O O . PRO A 1 80 ? 16.282 6.805 -4.699 1.00 88.25 80 PRO A O 1
ATOM 631 N N . PHE A 1 81 ? 16.923 8.274 -6.274 1.00 92.19 81 PHE A N 1
ATOM 632 C CA . PHE A 1 81 ? 16.455 9.462 -5.566 1.00 92.19 81 PHE A CA 1
ATOM 633 C C . PHE A 1 81 ? 14.933 9.450 -5.370 1.00 92.19 81 PHE A C 1
ATOM 635 O O . PHE A 1 81 ? 14.464 9.595 -4.245 1.00 92.19 81 PHE A O 1
ATOM 642 N N . ASN A 1 82 ? 14.159 9.185 -6.429 1.00 91.56 82 ASN A N 1
ATOM 643 C CA . ASN A 1 82 ? 12.698 9.128 -6.337 1.00 91.56 82 ASN A CA 1
ATOM 644 C C . ASN A 1 82 ? 12.234 7.976 -5.438 1.00 91.56 82 ASN A C 1
ATOM 646 O O . ASN A 1 82 ? 11.312 8.149 -4.643 1.00 91.56 82 ASN A O 1
ATOM 650 N N . ALA A 1 83 ? 12.886 6.814 -5.536 1.00 91.06 83 ALA A N 1
ATOM 651 C CA . ALA A 1 83 ? 12.604 5.675 -4.666 1.00 91.06 83 ALA A CA 1
ATOM 652 C C . ALA A 1 83 ? 12.839 6.022 -3.185 1.00 91.06 83 ALA A C 1
ATOM 654 O O . ALA A 1 83 ? 11.992 5.723 -2.343 1.00 91.06 83 ALA A O 1
ATOM 655 N N . LEU A 1 84 ? 13.943 6.714 -2.876 1.00 93.44 84 LEU A N 1
ATOM 656 C CA . LEU A 1 84 ? 14.244 7.175 -1.522 1.00 93.44 84 LEU A CA 1
ATOM 657 C C . LEU A 1 84 ? 13.213 8.195 -1.023 1.00 93.44 84 LEU A C 1
ATOM 659 O O . LEU A 1 84 ? 12.741 8.076 0.105 1.00 93.44 84 LEU A O 1
ATOM 663 N N . SER A 1 85 ? 12.821 9.169 -1.849 1.00 93.81 85 SER A N 1
ATOM 664 C CA . SER A 1 85 ? 11.801 10.156 -1.478 1.00 93.81 85 SER A CA 1
ATOM 665 C C . SER A 1 85 ? 10.454 9.503 -1.160 1.00 93.81 85 SER A C 1
ATOM 667 O O . SER A 1 85 ? 9.833 9.846 -0.156 1.00 93.81 85 SER A O 1
ATOM 669 N N . ILE A 1 86 ? 10.022 8.535 -1.973 1.00 94.00 86 ILE A N 1
ATOM 670 C CA . ILE A 1 86 ? 8.786 7.773 -1.744 1.00 94.00 86 ILE A CA 1
ATOM 671 C C . ILE A 1 86 ? 8.877 6.981 -0.434 1.00 94.00 86 ILE A C 1
ATOM 673 O O . ILE A 1 86 ? 7.936 6.989 0.360 1.00 94.00 86 ILE A O 1
ATOM 677 N N . PHE A 1 87 ? 10.013 6.325 -0.189 1.00 93.81 87 PHE A N 1
ATOM 678 C CA . PHE A 1 87 ? 10.245 5.571 1.039 1.00 93.81 87 PHE A CA 1
ATOM 679 C C . PHE A 1 87 ? 10.190 6.459 2.285 1.00 93.81 87 PHE A C 1
ATOM 681 O O . PHE A 1 87 ? 9.495 6.128 3.243 1.00 93.81 87 PHE A O 1
ATOM 688 N N . LEU A 1 88 ? 10.862 7.613 2.260 1.00 95.06 88 LEU A N 1
ATOM 689 C CA . LEU A 1 88 ? 10.838 8.569 3.368 1.00 95.06 88 LEU A CA 1
ATOM 690 C C . LEU A 1 88 ? 9.434 9.123 3.610 1.00 95.06 88 LEU A C 1
ATOM 692 O O . LEU A 1 88 ? 9.006 9.207 4.758 1.00 95.06 88 LEU A O 1
ATOM 696 N N . LEU A 1 89 ? 8.704 9.456 2.543 1.00 96.00 89 LEU A N 1
ATOM 697 C CA . LEU A 1 89 ? 7.329 9.934 2.649 1.00 96.00 89 LEU A CA 1
ATOM 698 C C . LEU A 1 89 ? 6.431 8.896 3.334 1.00 96.00 89 LEU A C 1
ATOM 700 O O . LEU A 1 89 ? 5.708 9.236 4.270 1.00 96.00 89 LEU A O 1
ATOM 704 N N . ASN A 1 90 ? 6.505 7.633 2.901 1.00 93.00 90 ASN A N 1
ATOM 705 C CA . ASN A 1 90 ? 5.733 6.552 3.507 1.00 93.00 90 ASN A CA 1
ATOM 706 C C . ASN A 1 90 ? 6.136 6.322 4.972 1.00 93.00 90 ASN A C 1
ATOM 708 O O . ASN A 1 90 ? 5.265 6.243 5.833 1.00 93.00 90 ASN A O 1
ATOM 712 N N . GLY A 1 91 ? 7.438 6.303 5.272 1.00 92.88 91 GLY A N 1
ATOM 713 C CA . GLY A 1 91 ? 7.947 6.103 6.629 1.00 92.88 91 GLY A CA 1
ATOM 714 C C . GLY A 1 91 ? 7.543 7.210 7.607 1.00 92.88 91 GLY A C 1
ATOM 715 O O . GLY A 1 91 ? 7.119 6.917 8.723 1.00 92.88 91 GLY A O 1
ATOM 716 N N . ILE A 1 92 ? 7.615 8.478 7.191 1.00 95.69 92 ILE A N 1
ATOM 717 C CA . ILE A 1 92 ? 7.168 9.617 8.009 1.00 95.69 92 ILE A CA 1
ATOM 718 C C . ILE A 1 92 ? 5.656 9.545 8.237 1.00 95.69 92 ILE A C 1
ATOM 720 O O . ILE A 1 92 ? 5.201 9.687 9.372 1.00 95.69 92 ILE A O 1
ATOM 724 N N . GLY A 1 93 ? 4.880 9.285 7.180 1.00 93.75 93 GLY A N 1
ATOM 725 C CA . GLY A 1 93 ? 3.430 9.130 7.285 1.00 93.75 93 GLY A CA 1
ATOM 726 C C . GLY A 1 93 ? 3.040 7.999 8.236 1.00 93.75 93 GLY A C 1
ATOM 727 O O . GLY A 1 93 ? 2.198 8.192 9.112 1.00 93.75 93 GLY A O 1
ATOM 728 N N . TYR A 1 94 ? 3.713 6.852 8.125 1.00 92.50 94 TYR A N 1
ATOM 729 C CA . TYR A 1 94 ? 3.519 5.711 9.012 1.00 92.50 94 TYR A CA 1
ATOM 730 C C . TYR A 1 94 ? 3.856 6.052 10.467 1.00 92.50 94 TYR A C 1
ATOM 732 O O . TYR A 1 94 ? 3.064 5.765 11.361 1.00 92.50 94 TYR A O 1
ATOM 740 N N . TYR A 1 95 ? 4.986 6.721 10.716 1.00 92.44 95 TYR A N 1
ATOM 741 C CA . TYR A 1 95 ? 5.370 7.137 12.065 1.00 92.44 95 TYR A CA 1
ATOM 742 C C . TYR A 1 95 ? 4.314 8.040 12.714 1.00 92.44 95 TYR A C 1
ATOM 744 O O . TYR A 1 95 ? 3.927 7.804 13.858 1.00 92.44 95 TYR A O 1
ATOM 752 N N . ILE A 1 96 ? 3.819 9.044 11.981 1.00 94.12 96 ILE A N 1
ATOM 753 C CA . ILE A 1 96 ? 2.781 9.960 12.474 1.00 94.12 96 ILE A CA 1
ATOM 754 C C . ILE A 1 96 ? 1.489 9.192 12.762 1.00 94.12 96 ILE A C 1
ATOM 756 O O . ILE A 1 96 ? 0.966 9.277 13.870 1.00 94.12 96 ILE A O 1
ATOM 760 N N . PHE A 1 97 ? 1.010 8.396 11.800 1.00 91.00 97 PHE A N 1
ATOM 761 C CA . PHE A 1 97 ? -0.211 7.599 11.942 1.00 91.00 97 PHE A CA 1
ATOM 762 C C . PHE A 1 97 ? -0.162 6.693 13.173 1.00 91.00 97 PHE A C 1
ATOM 764 O O . PHE A 1 97 ? -1.107 6.632 13.964 1.00 91.00 97 PHE A O 1
ATOM 771 N N . ARG A 1 98 ? 0.966 6.004 13.352 1.00 87.38 98 ARG A N 1
ATOM 772 C CA . ARG A 1 98 ? 1.161 5.061 14.443 1.00 87.38 98 ARG A CA 1
ATOM 773 C C . ARG A 1 98 ? 1.241 5.766 15.788 1.00 87.38 98 ARG A C 1
ATOM 775 O O . ARG A 1 98 ? 0.584 5.347 16.736 1.00 87.38 98 ARG A O 1
ATOM 782 N N . LYS A 1 99 ? 2.003 6.857 15.864 1.00 89.38 99 LYS A N 1
ATOM 783 C CA . LYS A 1 99 ? 2.152 7.637 17.092 1.00 89.38 99 LYS A CA 1
ATOM 784 C C . LYS A 1 99 ? 0.816 8.218 17.550 1.00 89.38 99 LYS A C 1
ATOM 786 O O . LYS A 1 99 ? 0.450 8.022 18.703 1.00 89.38 99 LYS A O 1
ATOM 791 N N . SER A 1 100 ? 0.060 8.839 16.645 1.00 89.00 100 SER A N 1
ATOM 792 C CA . SER A 1 100 ? -1.246 9.416 16.976 1.00 89.00 100 SER A CA 1
ATOM 793 C C . SER A 1 100 ? -2.265 8.361 17.421 1.00 89.00 100 SER A C 1
ATOM 795 O O . SER A 1 100 ? -3.026 8.607 18.353 1.00 89.00 100 SER A O 1
ATOM 797 N N . ASN A 1 101 ? -2.275 7.167 16.811 1.00 85.19 101 ASN A N 1
ATOM 798 C CA . ASN A 1 101 ? -3.162 6.087 17.261 1.00 85.19 101 ASN A CA 1
ATOM 799 C C . ASN A 1 101 ? -2.738 5.496 18.609 1.00 85.19 101 ASN A C 1
ATOM 801 O O . ASN A 1 101 ? -3.601 5.229 19.440 1.00 85.19 101 ASN A O 1
ATOM 805 N N . SER A 1 102 ? -1.438 5.338 18.865 1.00 82.94 102 SER A N 1
ATOM 806 C CA . SER A 1 102 ? -0.956 4.908 20.182 1.00 82.94 102 SER A CA 1
ATOM 807 C C . SER A 1 102 ? -1.317 5.912 21.280 1.00 82.94 102 SER A C 1
ATOM 809 O O . SER A 1 102 ? -1.752 5.500 22.348 1.00 82.94 102 SER A O 1
ATOM 811 N N . GLU A 1 103 ? -1.196 7.218 21.016 1.00 85.12 103 GLU A N 1
ATOM 812 C CA . GLU A 1 103 ? -1.610 8.273 21.956 1.00 85.12 103 GLU A CA 1
ATOM 813 C C . GLU A 1 103 ? -3.122 8.219 22.238 1.00 85.12 103 GLU A C 1
ATOM 815 O O . GLU A 1 103 ? -3.548 8.304 23.392 1.00 85.12 103 GLU A O 1
ATOM 820 N N . LYS A 1 104 ? -3.943 8.000 21.203 1.00 76.62 104 LYS A N 1
ATOM 821 C CA . LYS A 1 104 ? -5.394 7.816 21.356 1.00 76.62 104 LYS A CA 1
ATOM 822 C C . LYS A 1 104 ? -5.722 6.581 22.201 1.00 76.62 104 LYS A C 1
ATOM 824 O O . LYS A 1 104 ? -6.532 6.661 23.113 1.00 76.62 104 LYS A O 1
ATOM 829 N N . ASN A 1 105 ? -5.066 5.454 21.942 1.00 73.00 105 ASN A N 1
ATOM 830 C CA . ASN A 1 105 ? -5.335 4.206 22.656 1.00 73.00 105 ASN A CA 1
ATOM 831 C C . ASN A 1 105 ? -4.846 4.227 24.117 1.00 73.00 105 ASN A C 1
ATOM 833 O O . ASN A 1 105 ? -5.355 3.466 24.925 1.00 73.00 105 ASN A O 1
ATOM 837 N N . GLN A 1 106 ? -3.875 5.080 24.465 1.00 72.06 106 GLN A N 1
ATOM 838 C CA . GLN A 1 106 ? -3.421 5.287 25.850 1.00 72.06 106 GLN A CA 1
ATOM 839 C C . GLN A 1 106 ? -4.309 6.241 26.661 1.00 72.06 106 GLN A C 1
ATOM 841 O O . GLN A 1 106 ? -4.173 6.306 27.881 1.00 72.06 106 GLN A O 1
ATOM 846 N N . SER A 1 107 ? -5.143 7.037 25.989 1.00 59.44 107 SER A N 1
ATOM 847 C CA . SER A 1 107 ? -6.012 8.044 26.613 1.00 59.44 107 SER A CA 1
ATOM 848 C C . SER A 1 107 ? -7.469 7.592 26.769 1.00 59.44 107 SER A C 1
ATOM 850 O O . SER A 1 107 ? -8.259 8.325 27.366 1.00 59.44 107 SER A O 1
ATOM 852 N N . LEU A 1 108 ? -7.801 6.401 26.259 1.00 52.84 108 LEU A N 1
ATOM 853 C CA . LEU A 1 108 ? -9.034 5.654 26.527 1.00 52.84 108 LEU A CA 1
ATOM 854 C C . LEU A 1 108 ? -8.829 4.706 27.715 1.00 52.84 108 LEU A C 1
ATOM 856 O O . LEU A 1 108 ? -9.796 4.553 28.493 1.00 52.84 108 LEU A O 1
#

pLDDT: mean 86.91, std 6.89, range [52.84, 96.0]

Sequence (108 aa):
MLLKEVELRGSPSVSMLLVNAFQLLYVTDALWNEEAVLSTMDIVHDGFGFMLAFGDLVWVPFTYSLQAAFLVSHPHTLTPFNALSIFLLNGIGYYIFRKSNSEKNQSL